Protein AF-A0A354Q505-F1 (afdb_monomer_lite)

Sequence (62 aa):
HLVKGNSEETHTVYASHSTWNSRKDFEVWTKSEAFRQAHKGAGEHSSIYLGHPEFEGFEVII

Structure (mmCIF, N/CA/C/O backbone):
data_AF-A0A354Q505-F1
#
_entry.id   AF-A0A354Q505-F1
#
loop_
_atom_site.group_PDB
_atom_site.id
_atom_site.type_symbol
_atom_site.label_atom_id
_atom_site.label_alt_id
_atom_site.label_comp_id
_atom_site.label_asym_id
_atom_site.label_entity_id
_atom_site.label_seq_id
_atom_site.pdbx_PDB_ins_code
_atom_site.Cartn_x
_atom_site.Cartn_y
_atom_site.Cartn_z
_atom_site.occupancy
_atom_site.B_iso_or_equiv
_atom_site.auth_seq_id
_atom_site.auth_comp_id
_atom_site.auth_asym_id
_atom_site.auth_atom_id
_atom_site.pdbx_PDB_model_num
ATOM 1 N N . HIS A 1 1 ? -6.205 4.277 -8.621 1.00 88.62 1 HIS A N 1
ATOM 2 C CA . HIS A 1 1 ? -7.520 4.737 -8.118 1.00 88.62 1 HIS A CA 1
ATOM 3 C C . HIS A 1 1 ? -7.653 4.404 -6.639 1.00 88.62 1 HIS A C 1
ATOM 5 O O . HIS A 1 1 ? -7.172 3.350 -6.251 1.00 88.62 1 HIS A O 1
ATOM 11 N N . LEU A 1 2 ? -8.288 5.260 -5.830 1.00 93.69 2 LEU A N 1
ATOM 12 C CA . LEU A 1 2 ? -8.706 4.884 -4.474 1.00 93.69 2 LEU A CA 1
ATOM 13 C C . LEU A 1 2 ? -9.998 4.069 -4.586 1.00 93.69 2 LEU A C 1
ATOM 15 O O . LEU A 1 2 ? -10.985 4.565 -5.127 1.00 93.69 2 LEU A O 1
ATOM 19 N N . VAL A 1 3 ? -9.971 2.827 -4.119 1.00 95.88 3 VAL A N 1
ATOM 20 C CA . VAL A 1 3 ? -11.129 1.932 -4.084 1.00 95.88 3 VAL A CA 1
ATOM 21 C C . VAL A 1 3 ? -11.600 1.754 -2.646 1.00 95.88 3 VAL A C 1
ATOM 23 O O . VAL A 1 3 ? -10.805 1.828 -1.708 1.00 95.88 3 VAL A O 1
ATOM 26 N N . LYS A 1 4 ? -12.905 1.542 -2.482 1.00 96.50 4 LYS A N 1
ATOM 27 C CA . LYS A 1 4 ? -13.575 1.345 -1.197 1.00 96.50 4 LYS A CA 1
ATOM 28 C C . LYS A 1 4 ? -14.330 0.019 -1.247 1.00 96.50 4 LYS A C 1
ATOM 30 O O . LYS A 1 4 ? -15.096 -0.199 -2.184 1.00 96.50 4 LYS A O 1
ATOM 35 N N . GLY A 1 5 ? -14.096 -0.841 -0.263 1.00 96.06 5 GLY A N 1
ATOM 36 C CA . GLY A 1 5 ? -14.833 -2.088 -0.077 1.00 96.06 5 GLY A CA 1
ATOM 37 C C . GLY A 1 5 ? -16.195 -1.873 0.585 1.00 96.06 5 GLY A C 1
ATOM 38 O O . GLY A 1 5 ? -16.634 -0.743 0.816 1.00 96.06 5 GLY A O 1
ATOM 39 N N . ASN A 1 6 ? -16.854 -2.977 0.927 1.00 97.25 6 ASN A N 1
ATOM 40 C CA . ASN A 1 6 ? -18.055 -2.927 1.753 1.00 97.25 6 ASN A CA 1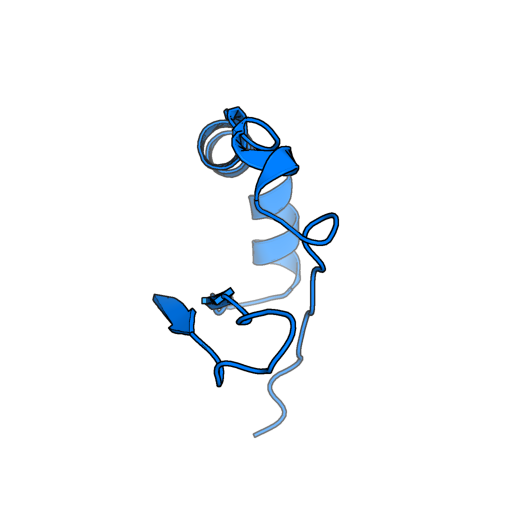
ATOM 41 C C . ASN A 1 6 ? -17.718 -2.421 3.162 1.00 97.25 6 ASN A C 1
ATOM 43 O O . ASN A 1 6 ? -16.594 -2.569 3.651 1.00 97.25 6 ASN A O 1
ATOM 47 N N . SER A 1 7 ? -18.700 -1.785 3.797 1.00 96.44 7 SER A N 1
ATOM 48 C CA . SER A 1 7 ? -18.609 -1.419 5.206 1.00 96.44 7 SER A CA 1
ATOM 49 C C . SER A 1 7 ? -19.091 -2.589 6.052 1.00 96.44 7 SER A C 1
ATOM 51 O O . SER A 1 7 ? -20.249 -2.984 5.947 1.00 96.44 7 SER A O 1
ATOM 53 N N . GLU A 1 8 ? -18.194 -3.110 6.879 1.00 95.38 8 GLU A N 1
ATOM 54 C CA . GLU A 1 8 ? -18.456 -4.157 7.862 1.00 95.38 8 GLU A CA 1
ATOM 55 C C . GLU A 1 8 ? -18.730 -3.529 9.237 1.00 95.38 8 GLU A C 1
ATOM 57 O O . GLU A 1 8 ? -18.542 -2.327 9.437 1.00 95.38 8 GLU A O 1
ATOM 62 N N . G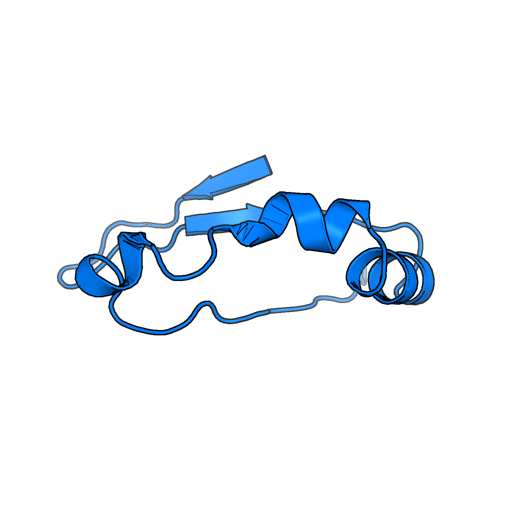LU A 1 9 ? -19.135 -4.339 10.217 1.00 96.44 9 GLU A N 1
ATOM 63 C CA . GLU A 1 9 ? -19.421 -3.864 11.581 1.00 96.44 9 GLU A CA 1
ATOM 64 C C . GLU A 1 9 ? -18.210 -3.180 12.244 1.00 96.44 9 GLU A C 1
ATOM 66 O O . GLU A 1 9 ? -18.367 -2.226 13.003 1.00 96.44 9 GLU A O 1
ATOM 71 N N . THR A 1 10 ? -16.991 -3.635 11.934 1.00 94.31 10 THR A N 1
ATOM 72 C CA . THR A 1 10 ? -15.760 -3.167 12.591 1.00 94.31 10 THR A CA 1
ATOM 73 C C . THR A 1 10 ? -14.939 -2.187 11.761 1.00 94.31 10 THR A C 1
ATOM 75 O O . THR A 1 10 ? -14.158 -1.424 12.329 1.00 94.31 10 THR A O 1
ATOM 78 N N . HIS A 1 11 ? -15.061 -2.210 10.430 1.00 94.62 11 HIS A N 1
ATOM 79 C CA . HIS A 1 11 ? -14.225 -1.397 9.549 1.00 94.62 11 HIS A CA 1
ATOM 80 C C . HIS A 1 11 ? -14.774 -1.279 8.129 1.00 94.62 11 HIS A C 1
ATOM 82 O O . HIS A 1 11 ? -15.743 -1.913 7.728 1.00 94.62 11 HIS A O 1
ATOM 88 N N . THR A 1 12 ? -14.110 -0.448 7.333 1.00 96.25 12 THR A N 1
ATOM 89 C CA . THR A 1 12 ? -14.257 -0.433 5.880 1.00 96.25 12 THR A CA 1
ATOM 90 C C . THR A 1 12 ? -12.875 -0.462 5.256 1.00 96.25 12 THR A C 1
ATOM 92 O O . THR A 1 12 ? -12.012 0.329 5.638 1.00 96.25 12 THR A O 1
ATOM 95 N N . VAL A 1 13 ? -12.671 -1.346 4.284 1.00 94.94 13 VAL A N 1
ATOM 96 C CA . VAL A 1 13 ? -11.405 -1.420 3.552 1.00 94.94 13 VAL A CA 1
ATOM 97 C C . VAL A 1 13 ? -11.331 -0.288 2.532 1.00 94.94 13 VAL A C 1
ATOM 99 O O . VAL A 1 13 ? -12.252 -0.081 1.740 1.00 94.94 13 VAL A O 1
ATOM 102 N N . TYR A 1 14 ? -10.207 0.422 2.529 1.00 94.25 14 TYR A N 1
ATOM 103 C CA . TYR A 1 14 ? -9.816 1.343 1.468 1.00 94.25 14 TYR A CA 1
ATOM 104 C C . TYR A 1 14 ? -8.471 0.889 0.913 1.00 94.25 14 TYR A C 1
ATOM 106 O O . TYR A 1 14 ? -7.566 0.581 1.685 1.00 94.25 14 TYR A O 1
ATOM 114 N N . ALA A 1 15 ? -8.325 0.870 -0.411 1.00 94.50 15 ALA A N 1
ATOM 115 C CA . ALA A 1 15 ? -7.079 0.472 -1.056 1.00 94.50 15 ALA A CA 1
ATOM 116 C C . ALA A 1 15 ? -6.718 1.403 -2.217 1.00 94.50 15 ALA A C 1
ATOM 118 O O . ALA A 1 15 ? -7.577 1.894 -2.951 1.00 94.50 15 ALA A O 1
ATOM 119 N N . SER A 1 16 ? -5.422 1.630 -2.407 1.00 93.69 16 SER A N 1
ATOM 120 C CA . SER A 1 16 ? -4.898 2.321 -3.584 1.00 93.69 16 SER A CA 1
ATOM 121 C C . SER A 1 16 ? -4.593 1.299 -4.675 1.00 93.69 16 SER A C 1
ATOM 123 O O . SER A 1 16 ? -3.618 0.562 -4.589 1.00 93.69 16 SER A O 1
ATOM 125 N N . HIS A 1 17 ? -5.413 1.267 -5.723 1.00 94.56 17 HIS A N 1
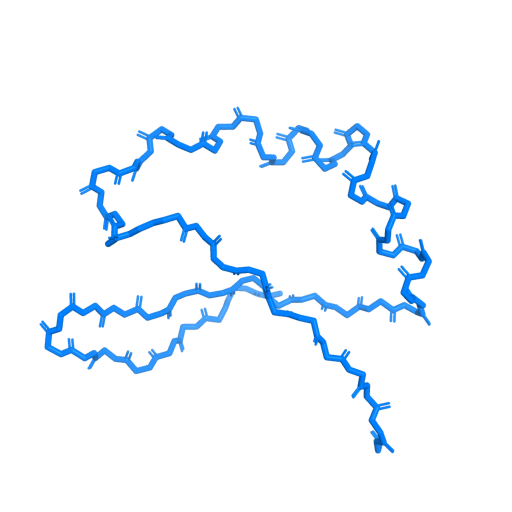ATOM 126 C CA . HIS A 1 17 ? -5.203 0.409 -6.886 1.00 94.56 17 HIS A CA 1
ATOM 127 C C . HIS A 1 17 ? -4.239 1.060 -7.886 1.00 94.56 17 HIS A C 1
ATOM 129 O O . HIS A 1 17 ? -4.480 2.184 -8.348 1.00 94.56 17 HIS A O 1
ATOM 135 N N . SER A 1 18 ? -3.183 0.337 -8.255 1.00 94.81 18 SER A N 1
ATOM 136 C CA . SER A 1 18 ? -2.233 0.718 -9.301 1.00 94.81 18 SER A CA 1
ATOM 137 C C . SER A 1 18 ? -1.845 -0.504 -10.128 1.00 94.81 18 SER A C 1
ATOM 139 O O . SER A 1 18 ? -1.764 -1.609 -9.601 1.00 94.81 18 SER A O 1
ATOM 141 N N . THR A 1 19 ? -1.606 -0.296 -11.418 1.00 96.38 19 THR A N 1
ATOM 142 C CA . THR A 1 19 ? -1.146 -1.325 -12.355 1.00 96.38 19 THR A CA 1
ATOM 143 C C . THR A 1 19 ? 0.217 -0.929 -12.8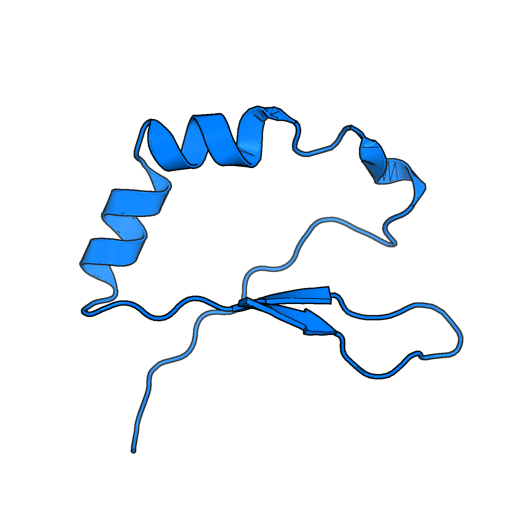98 1.00 96.38 19 THR A C 1
ATOM 145 O O . THR A 1 19 ? 0.490 0.260 -13.072 1.00 96.38 19 THR A O 1
ATOM 148 N N . TRP A 1 20 ? 1.054 -1.916 -13.198 1.00 97.00 20 TRP A N 1
ATOM 149 C CA . TRP A 1 20 ? 2.432 -1.703 -13.632 1.00 97.00 20 TRP A CA 1
ATOM 150 C C . TRP A 1 20 ? 2.745 -2.563 -14.851 1.00 97.00 20 TRP A C 1
ATOM 152 O O . TRP A 1 20 ? 2.236 -3.674 -14.967 1.00 97.00 20 TRP A O 1
ATOM 162 N N . ASN A 1 21 ? 3.608 -2.058 -15.737 1.00 96.38 21 ASN A N 1
ATOM 163 C CA . ASN A 1 21 ? 4.058 -2.805 -16.917 1.00 96.38 21 ASN A CA 1
ATOM 164 C C . ASN A 1 21 ? 4.868 -4.048 -16.527 1.00 96.38 21 ASN A C 1
ATOM 166 O O . ASN A 1 21 ? 4.846 -5.057 -17.227 1.00 96.38 21 ASN A O 1
ATOM 170 N N . SER A 1 22 ? 5.599 -3.971 -15.414 1.00 96.31 22 SER A N 1
ATOM 171 C CA . SER A 1 22 ? 6.327 -5.094 -14.844 1.00 96.31 22 SER A CA 1
ATOM 172 C C . SER A 1 22 ? 6.441 -4.965 -13.328 1.00 96.31 22 SER A C 1
ATOM 174 O O . SER A 1 22 ? 6.415 -3.865 -12.767 1.00 96.31 22 SER A O 1
ATOM 176 N N . ARG A 1 23 ? 6.665 -6.098 -12.656 1.00 95.69 23 ARG A N 1
ATOM 177 C CA . ARG A 1 23 ? 7.028 -6.127 -11.233 1.00 95.69 23 ARG A CA 1
ATOM 178 C C . ARG A 1 23 ? 8.279 -5.291 -10.939 1.00 95.69 23 ARG A C 1
ATOM 180 O O . ARG A 1 23 ? 8.348 -4.627 -9.910 1.00 95.69 23 ARG A O 1
ATOM 187 N N . LYS A 1 24 ? 9.250 -5.290 -11.856 1.00 97.69 24 LYS A N 1
ATOM 188 C CA . LYS A 1 24 ? 10.496 -4.532 -11.705 1.00 97.69 24 LYS A CA 1
ATOM 189 C C . LYS A 1 24 ? 10.246 -3.025 -11.667 1.00 97.69 24 LYS A C 1
ATOM 191 O O . LYS A 1 24 ? 10.867 -2.342 -10.860 1.00 97.69 24 LYS A O 1
ATOM 196 N N . ASP A 1 25 ? 9.339 -2.511 -12.496 1.00 97.94 25 ASP A N 1
ATOM 197 C CA . ASP A 1 25 ? 9.007 -1.081 -12.504 1.00 97.94 25 ASP A CA 1
ATOM 198 C C . ASP A 1 25 ? 8.391 -0.649 -11.170 1.00 97.94 25 ASP A C 1
ATOM 200 O O . ASP A 1 25 ? 8.780 0.379 -10.615 1.00 97.94 25 ASP A O 1
ATOM 204 N N . PHE A 1 26 ? 7.508 -1.480 -10.608 1.00 97.12 26 PHE A N 1
ATOM 205 C CA . PHE A 1 26 ? 6.968 -1.278 -9.265 1.00 97.12 26 PHE A CA 1
ATOM 206 C C . PHE A 1 26 ? 8.077 -1.280 -8.199 1.00 97.12 26 PHE A C 1
ATOM 208 O O . PHE A 1 26 ? 8.162 -0.353 -7.397 1.00 97.12 26 PHE A O 1
ATOM 215 N N . GLU A 1 27 ? 8.974 -2.271 -8.208 1.00 97.12 27 GLU A N 1
ATOM 216 C CA . GLU A 1 27 ? 10.076 -2.373 -7.237 1.00 97.12 27 GLU A CA 1
ATOM 217 C C . GLU A 1 27 ? 11.091 -1.221 -7.334 1.00 97.12 27 GLU A C 1
ATOM 219 O O . GLU A 1 27 ? 11.698 -0.833 -6.334 1.00 97.12 27 GLU A O 1
ATOM 224 N N . VAL A 1 28 ? 11.307 -0.672 -8.532 1.00 98.38 28 VAL A N 1
ATOM 225 C CA . VAL A 1 28 ? 12.124 0.535 -8.719 1.00 98.38 28 VAL A CA 1
ATOM 226 C C . VAL A 1 28 ? 11.384 1.754 -8.178 1.00 98.38 28 VAL A C 1
ATOM 228 O O . VAL A 1 28 ? 11.981 2.581 -7.486 1.00 98.38 28 VAL A O 1
ATOM 231 N N . TRP A 1 29 ? 10.080 1.856 -8.442 1.00 97.81 29 TRP A N 1
ATOM 232 C CA . TRP A 1 29 ? 9.263 2.951 -7.940 1.00 97.81 29 TRP A CA 1
ATOM 233 C C . TRP A 1 29 ? 9.205 2.989 -6.410 1.00 97.81 29 TRP A C 1
ATOM 235 O O . TRP A 1 29 ? 9.385 4.071 -5.853 1.00 97.81 29 TRP A O 1
ATOM 245 N N . THR A 1 30 ? 9.063 1.853 -5.715 1.00 96.25 30 THR A N 1
ATOM 246 C CA . THR A 1 30 ? 9.035 1.814 -4.234 1.00 96.25 30 THR A CA 1
ATOM 247 C C . THR A 1 30 ? 10.326 2.321 -3.580 1.00 96.25 30 THR A C 1
ATOM 249 O O . THR A 1 30 ? 10.325 2.686 -2.406 1.00 96.25 30 THR A O 1
ATOM 252 N N . LYS A 1 31 ? 11.427 2.404 -4.337 1.00 97.81 31 LYS A N 1
ATOM 253 C CA . LYS A 1 31 ? 12.728 2.934 -3.892 1.00 97.81 31 LYS A CA 1
ATOM 254 C C . LYS A 1 31 ? 12.983 4.380 -4.334 1.00 97.81 31 LYS A C 1
ATOM 256 O O . LYS A 1 31 ? 14.052 4.922 -4.066 1.00 97.81 31 LYS A O 1
ATOM 261 N N . SER A 1 32 ? 12.040 4.997 -5.043 1.00 98.38 32 SER A N 1
ATOM 262 C CA . SER A 1 32 ? 12.193 6.331 -5.626 1.00 98.38 32 SER A CA 1
ATOM 263 C C . SER A 1 32 ? 11.901 7.462 -4.634 1.00 98.38 32 SER A C 1
ATOM 265 O O . SER A 1 32 ? 11.189 7.294 -3.642 1.00 98.38 32 SER A O 1
ATOM 267 N N . GLU A 1 33 ? 12.378 8.667 -4.956 1.00 98.31 33 GLU A N 1
ATOM 268 C CA . GLU A 1 33 ? 12.035 9.878 -4.202 1.00 98.31 33 GLU A CA 1
ATOM 269 C C . GLU A 1 33 ? 10.530 10.166 -4.226 1.00 98.31 33 GLU A C 1
ATOM 271 O O . GLU A 1 33 ? 9.960 10.583 -3.221 1.00 98.31 33 GLU A O 1
ATOM 276 N N . ALA A 1 34 ? 9.874 9.900 -5.358 1.00 97.62 34 ALA A N 1
ATOM 277 C CA . ALA A 1 34 ? 8.438 10.097 -5.504 1.00 97.62 34 ALA A CA 1
ATOM 278 C C . ALA A 1 34 ? 7.650 9.237 -4.505 1.00 97.62 34 ALA A C 1
ATOM 280 O O . ALA A 1 34 ? 6.729 9.738 -3.861 1.00 97.62 34 ALA A O 1
ATOM 281 N N . PHE A 1 35 ? 8.050 7.973 -4.319 1.00 96.56 35 PHE A N 1
ATOM 282 C CA . PHE A 1 35 ? 7.447 7.096 -3.317 1.00 96.56 35 PHE A CA 1
ATOM 283 C C . PHE A 1 35 ? 7.648 7.639 -1.903 1.00 96.56 35 PHE A C 1
ATOM 285 O O . PHE A 1 35 ? 6.689 7.725 -1.136 1.00 96.56 35 PHE A O 1
ATOM 292 N N . ARG A 1 36 ? 8.873 8.066 -1.575 1.00 96.75 36 ARG A N 1
ATOM 293 C CA . ARG A 1 36 ? 9.191 8.638 -0.263 1.00 96.75 36 ARG A CA 1
ATOM 294 C C . ARG A 1 36 ? 8.363 9.887 0.039 1.00 96.75 36 ARG A C 1
ATOM 296 O O . ARG A 1 36 ? 7.846 10.008 1.144 1.00 96.75 36 ARG A O 1
ATOM 303 N N . GLN A 1 37 ? 8.217 10.797 -0.923 1.00 97.44 37 GLN A N 1
ATOM 304 C CA . GLN A 1 37 ? 7.426 12.017 -0.741 1.00 97.44 37 GLN A CA 1
ATOM 305 C C . GLN A 1 37 ? 5.934 11.713 -0.593 1.00 97.44 37 GLN A C 1
ATOM 307 O O . GLN A 1 37 ? 5.297 12.253 0.308 1.00 97.44 37 GLN A O 1
ATOM 312 N N . ALA A 1 38 ? 5.392 10.810 -1.416 1.00 94.38 38 ALA A N 1
ATOM 313 C CA . ALA A 1 38 ? 3.985 10.418 -1.341 1.00 94.38 38 ALA A CA 1
ATOM 314 C C . ALA A 1 38 ? 3.612 9.778 0.010 1.00 94.38 38 ALA A C 1
ATOM 316 O O . ALA A 1 38 ? 2.488 9.949 0.472 1.00 94.38 38 ALA A O 1
ATOM 317 N N . HIS A 1 39 ? 4.554 9.088 0.663 1.00 92.69 39 HIS A N 1
ATOM 318 C CA . HIS A 1 39 ? 4.327 8.382 1.931 1.00 92.69 39 HIS A CA 1
ATOM 319 C C . HIS A 1 39 ? 4.976 9.064 3.146 1.00 92.69 39 HIS A C 1
ATOM 321 O O . HIS A 1 39 ? 5.038 8.475 4.222 1.00 92.69 39 HIS A O 1
ATOM 327 N N . LYS A 1 40 ? 5.445 10.313 3.012 1.00 94.25 40 LYS A N 1
ATOM 328 C CA . LYS A 1 40 ? 6.165 11.032 4.079 1.00 94.25 40 LYS A CA 1
ATOM 329 C C . LYS A 1 40 ? 5.344 11.206 5.369 1.00 94.25 40 LYS A C 1
ATOM 331 O O . LYS A 1 40 ? 5.931 11.253 6.443 1.00 94.25 40 LYS A O 1
ATOM 336 N N . GLY A 1 41 ? 4.017 11.296 5.259 1.00 90.81 41 GLY A N 1
ATOM 337 C CA . GLY A 1 41 ? 3.081 11.414 6.389 1.00 90.81 41 GLY A CA 1
ATOM 338 C C . GLY A 1 41 ? 2.486 10.081 6.859 1.00 90.81 41 GLY A C 1
ATOM 339 O O . GLY A 1 41 ? 1.478 10.070 7.567 1.00 90.81 41 GLY A O 1
ATOM 340 N N . ALA A 1 42 ? 3.043 8.938 6.440 1.00 87.38 42 ALA A N 1
ATOM 341 C CA . ALA A 1 42 ? 2.542 7.640 6.879 1.00 87.38 42 ALA A CA 1
ATOM 342 C C . ALA A 1 42 ? 2.607 7.534 8.416 1.00 87.38 42 ALA A C 1
ATOM 344 O O . ALA A 1 42 ? 3.668 7.686 9.017 1.00 87.38 42 ALA A O 1
ATOM 345 N N . GLY A 1 43 ? 1.457 7.279 9.045 1.00 84.94 43 GLY A N 1
ATOM 346 C CA . GLY A 1 43 ? 1.323 7.142 10.500 1.00 84.94 43 GLY A CA 1
ATOM 347 C C . GLY A 1 43 ? 0.693 8.338 11.225 1.00 84.94 43 GLY A C 1
ATOM 348 O O . GLY A 1 43 ? 0.233 8.151 12.353 1.00 84.94 43 GLY A O 1
ATOM 349 N N . GLU A 1 44 ? 0.570 9.514 10.588 1.00 89.75 44 GLU A N 1
ATOM 350 C CA . GLU A 1 44 ? -0.050 10.712 11.201 1.00 89.75 44 GLU A CA 1
ATOM 351 C C . GLU A 1 44 ? -1.502 10.475 11.657 1.00 89.75 44 GLU A C 1
ATOM 353 O O . GLU A 1 44 ? -1.971 11.088 12.613 1.00 89.75 44 GLU A O 1
ATOM 358 N N . HIS A 1 45 ? -2.195 9.523 11.027 1.00 87.56 45 HIS A N 1
ATOM 359 C CA . HIS A 1 45 ? -3.570 9.128 11.349 1.00 87.56 45 HIS A CA 1
ATOM 360 C C . HIS A 1 45 ? -3.673 7.679 11.850 1.00 87.56 45 HIS A C 1
ATOM 362 O O . HIS A 1 45 ? -4.667 7.004 11.618 1.00 87.56 45 HIS A O 1
ATOM 368 N N . SER A 1 46 ? -2.646 7.163 12.526 1.00 87.12 46 SER A N 1
ATOM 369 C CA . SER A 1 46 ? -2.639 5.773 13.020 1.00 87.12 46 SER A CA 1
ATOM 370 C C . SER A 1 46 ? -3.803 5.430 13.962 1.00 87.12 46 SER A C 1
ATOM 372 O O . SER A 1 46 ? -4.228 4.282 13.989 1.00 87.12 46 SER A O 1
ATOM 374 N N . SER A 1 47 ? -4.369 6.405 14.680 1.00 91.12 47 SER A N 1
ATOM 375 C CA . SER A 1 47 ? -5.466 6.187 15.637 1.00 91.12 47 SER A CA 1
ATOM 376 C C . SER A 1 47 ? -6.811 5.796 15.014 1.00 91.12 47 SER A C 1
ATOM 378 O O . SER A 1 47 ? -7.666 5.280 15.729 1.00 91.12 47 SER A O 1
ATOM 380 N N . ILE A 1 48 ? -7.021 6.050 13.717 1.00 91.31 48 ILE A N 1
ATOM 381 C CA . ILE A 1 48 ? -8.282 5.729 13.021 1.00 91.31 48 ILE A CA 1
ATOM 382 C C . ILE A 1 48 ? -8.226 4.404 12.253 1.00 91.31 48 ILE A C 1
ATOM 384 O O . ILE A 1 48 ? -9.243 3.963 11.721 1.00 91.31 48 ILE A O 1
ATOM 388 N N . TYR A 1 49 ? -7.052 3.777 12.172 1.00 91.69 49 TYR A 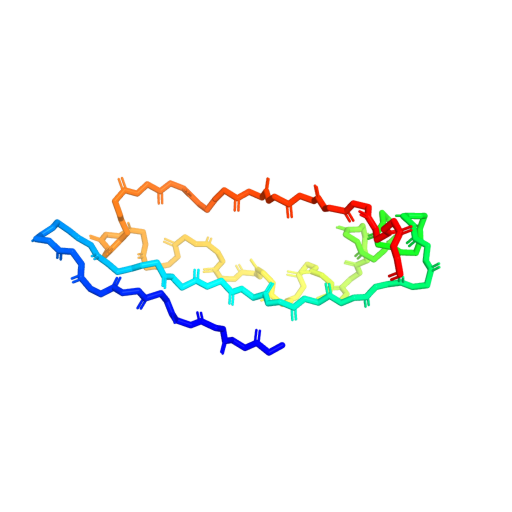N 1
ATOM 389 C CA . TYR A 1 49 ? -6.869 2.504 11.487 1.00 91.69 49 TYR A CA 1
ATOM 390 C C . TYR A 1 49 ? -6.825 1.365 12.504 1.00 91.69 49 TYR A C 1
ATOM 392 O O . TYR A 1 49 ? -6.216 1.487 13.563 1.00 91.69 49 TYR A O 1
ATOM 400 N N . LEU A 1 50 ? -7.439 0.227 12.163 1.00 91.75 50 LEU A N 1
ATOM 401 C CA . LEU A 1 50 ? -7.376 -0.983 12.992 1.00 91.75 50 LEU A CA 1
ATOM 402 C C . LEU A 1 50 ? -5.960 -1.573 13.090 1.00 91.75 50 LEU A C 1
ATOM 404 O O . LEU A 1 50 ? -5.677 -2.355 13.994 1.00 91.75 50 LEU A O 1
ATOM 408 N N . GLY A 1 51 ? -5.075 -1.218 12.161 1.00 88.88 51 GLY A N 1
ATOM 409 C CA . GLY A 1 51 ? -3.726 -1.750 12.081 1.00 88.88 51 GLY A CA 1
ATOM 410 C C . GLY A 1 51 ? -2.876 -1.019 11.050 1.00 88.88 51 GLY A C 1
ATOM 411 O O . GLY A 1 51 ? -3.242 0.042 10.540 1.00 88.88 51 GLY A O 1
ATOM 412 N N . HIS A 1 52 ? -1.714 -1.598 10.760 1.00 88.00 52 HIS A N 1
ATOM 413 C CA . HIS A 1 52 ? -0.841 -1.109 9.701 1.00 88.00 52 HIS A CA 1
ATOM 414 C C . HIS A 1 52 ? -1.432 -1.438 8.317 1.00 88.00 52 HIS A C 1
ATOM 416 O O . HIS A 1 52 ? -2.206 -2.386 8.201 1.00 88.00 52 HIS A O 1
ATOM 422 N N . PRO A 1 53 ? -1.083 -0.677 7.264 1.00 90.00 53 PRO A N 1
ATOM 423 C CA . PRO A 1 53 ? -1.492 -1.008 5.905 1.00 90.00 53 PRO A CA 1
ATOM 424 C C . PRO A 1 53 ? -0.927 -2.364 5.475 1.00 90.00 53 PRO A C 1
ATOM 426 O O . PRO A 1 53 ? 0.267 -2.615 5.647 1.00 90.00 53 PRO A O 1
ATOM 429 N N . GLU A 1 54 ? -1.762 -3.194 4.860 1.00 91.25 54 GLU A N 1
ATOM 430 C CA . GLU A 1 54 ? -1.333 -4.439 4.227 1.00 91.25 54 GLU A CA 1
ATOM 431 C C . GLU A 1 54 ? -1.095 -4.212 2.731 1.00 91.25 54 GLU A C 1
ATOM 433 O O . GLU A 1 54 ? -1.857 -3.517 2.054 1.00 91.25 54 GLU A O 1
ATOM 438 N N . PHE A 1 55 ? 0.003 -4.768 2.217 1.00 92.38 55 PHE A N 1
ATOM 439 C CA . PHE A 1 55 ? 0.311 -4.747 0.791 1.00 92.38 55 PHE A CA 1
ATOM 440 C C . PHE A 1 55 ? -0.068 -6.084 0.160 1.00 92.38 55 PHE A C 1
ATOM 442 O O . PHE A 1 55 ? 0.466 -7.124 0.545 1.00 92.38 55 PHE A O 1
ATOM 449 N N . GLU A 1 56 ? -0.906 -6.032 -0.872 1.00 93.56 56 GLU A N 1
ATOM 450 C CA . GLU A 1 56 ? -1.267 -7.185 -1.692 1.00 93.56 56 GLU A CA 1
ATOM 451 C C . GLU A 1 56 ? -0.846 -6.948 -3.147 1.00 93.56 56 GLU A C 1
ATOM 453 O O . GLU A 1 56 ? -1.221 -5.952 -3.771 1.00 93.56 56 GLU A O 1
ATOM 458 N N . GLY A 1 57 ? -0.039 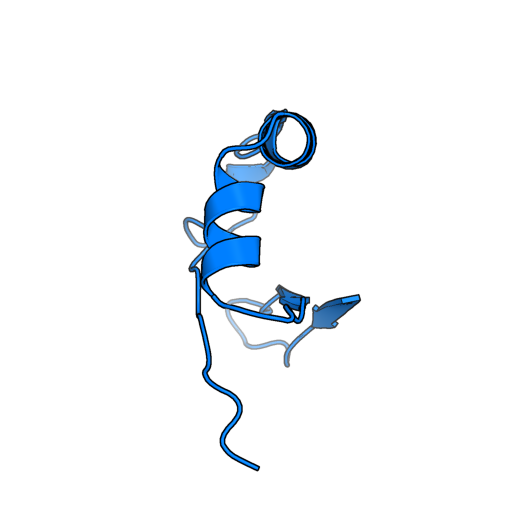-7.864 -3.687 1.00 93.19 57 GLY A N 1
ATOM 459 C CA . GLY A 1 57 ? 0.405 -7.850 -5.079 1.00 93.19 57 GLY A CA 1
ATOM 460 C C . GLY A 1 57 ? -0.212 -9.004 -5.862 1.00 93.19 57 GLY A C 1
ATOM 461 O O . GLY A 1 57 ? -0.232 -10.133 -5.377 1.00 93.19 57 GLY A O 1
ATOM 462 N N . PHE A 1 58 ? -0.666 -8.727 -7.084 1.00 95.31 58 PHE A N 1
ATOM 463 C CA . PHE A 1 58 ? -1.319 -9.705 -7.955 1.00 95.31 58 PHE A CA 1
ATOM 464 C C . PHE A 1 58 ? -0.629 -9.773 -9.317 1.00 95.31 58 PHE A C 1
ATOM 466 O O . PHE A 1 58 ? -0.223 -8.748 -9.868 1.00 95.31 58 PHE A O 1
ATOM 473 N N . GLU A 1 59 ? -0.533 -10.980 -9.873 1.00 95.50 59 GLU A N 1
ATOM 474 C CA . GLU A 1 59 ? -0.150 -11.194 -11.269 1.00 95.50 59 GLU A CA 1
ATOM 475 C C . GLU A 1 59 ? -1.415 -11.304 -12.126 1.00 95.50 59 GLU A C 1
ATOM 477 O O . GLU A 1 59 ? -2.341 -12.047 -11.801 1.00 95.50 59 GLU A O 1
ATOM 482 N N . VAL A 1 60 ? -1.466 -10.536 -13.215 1.00 94.06 60 VAL A N 1
ATOM 483 C CA . VAL A 1 60 ? -2.568 -10.595 -14.183 1.00 94.06 60 VAL A CA 1
ATOM 484 C C . VAL A 1 60 ? -2.358 -11.821 -15.069 1.00 94.06 60 VAL A C 1
ATOM 486 O O . VAL A 1 60 ? -1.338 -11.921 -15.746 1.00 94.06 60 VAL A O 1
ATOM 489 N N . ILE A 1 61 ? -3.314 -12.753 -15.043 1.00 95.12 61 ILE A N 1
ATOM 490 C CA . ILE A 1 61 ? -3.219 -14.047 -15.747 1.00 95.12 61 ILE A CA 1
ATOM 491 C C . ILE A 1 61 ? -4.071 -14.080 -17.033 1.00 95.12 61 ILE A C 1
ATOM 493 O O . ILE A 1 61 ? -3.881 -14.967 -17.864 1.00 95.12 61 ILE A O 1
ATOM 497 N N . ILE A 1 62 ? -5.011 -13.137 -17.200 1.00 91.25 62 ILE A N 1
ATOM 498 C CA . ILE A 1 62 ? -5.972 -13.059 -18.319 1.00 91.25 62 ILE A CA 1
ATOM 499 C C . ILE A 1 62 ? -5.949 -11.655 -18.916 1.00 91.25 62 ILE A C 1
ATOM 501 O O . ILE A 1 62 ? -5.971 -10.694 -18.113 1.00 91.25 62 ILE A O 1
#

Radius of gyration: 14.06 Å; chains: 1; bounding box: 32×26×34 Å

Secondary structure (DSSP, 8-state):
-EEEEEEPSS-EEEEE----S-HHHHHHHTTSHHHHHHTTTTTTTGGGSSSSPPP-------

pLDDT: mean 94.17, std 3.25, range [84.94, 98.38]

Foldseek 3Di:
DWDWADADPVGIDIDDDDDDPDPVVVVVVCVDPVVCVVCVCPPVPVVVDPDHDDDDDDDDPD